Protein AF-A0A7C8YKS6-F1 (afdb_monomer)

Foldseek 3Di:
DVVVVVVVVVVVLLVLLVLVVVLCCCPVPVVVVCVVVVHDDDPVVVVVSVVSVVVNVVCVVVVPDRDPVSNVVVVVVVVVVVVVVVVVCVVDVDDDPDPCQDCVDPPHPD

Solvent-accessible surface area (backbone atoms only — not comparable to full-atom values): 6577 Å² total; per-residue (Å²): 116,73,67,58,55,53,53,51,52,52,50,52,50,51,52,51,43,49,52,54,52,54,38,50,46,39,64,70,44,49,47,58,64,35,54,76,66,74,47,85,74,58,67,66,60,53,51,51,46,50,52,50,50,54,53,49,52,51,40,56,75,69,64,61,84,76,67,65,75,63,40,51,58,54,51,53,50,52,50,51,51,53,51,53,52,50,53,49,46,73,77,41,94,62,85,69,96,48,88,86,73,40,77,88,41,96,83,43,96,123

Sequence (110 aa):
MRSRALAQLQSLEVTAGAVVLTDVVWWVIIYPFLTAKDYKLSFFDTCMHSVNALVLVDALLNGMRYPMFRIAYFLLWTTLFVICQWIIHACVSIPWPYPFMELSSSFAPL

Organism: Opuntia streptacantha (NCBI:txid393608)

Radius of gyration: 17.38 Å; Cα contacts (8 Å, |Δi|>4): 44; chains: 1; bounding box: 32×32×51 Å

Structure (mmCIF, N/CA/C/O backbone):
data_AF-A0A7C8YKS6-F1
#
_entry.id   AF-A0A7C8YKS6-F1
#
loop_
_atom_site.group_PDB
_atom_site.id
_atom_site.type_symbol
_atom_site.label_atom_id
_atom_site.label_alt_id
_atom_site.label_comp_id
_atom_site.label_asym_id
_atom_site.label_entity_id
_atom_site.label_seq_id
_atom_site.pdbx_PDB_ins_code
_atom_site.Cartn_x
_atom_site.Cartn_y
_atom_site.Cartn_z
_atom_site.occupancy
_atom_site.B_iso_or_equiv
_atom_site.auth_seq_id
_atom_site.auth_comp_id
_atom_site.auth_asym_id
_atom_site.auth_atom_id
_atom_site.pdbx_PDB_model_num
ATOM 1 N N . MET A 1 1 ? -9.810 16.807 27.590 1.00 61.81 1 MET A N 1
ATOM 2 C CA . MET A 1 1 ? -9.621 15.339 27.471 1.00 61.81 1 MET A CA 1
ATOM 3 C C . MET A 1 1 ? -10.384 14.722 26.294 1.00 61.81 1 MET A C 1
ATOM 5 O O . MET A 1 1 ? -9.775 13.972 25.546 1.00 61.81 1 MET A O 1
ATOM 9 N N . ARG A 1 2 ? -11.654 15.083 26.049 1.00 66.25 2 ARG A N 1
ATOM 10 C CA . ARG A 1 2 ? -12.486 14.532 24.954 1.00 66.25 2 ARG A CA 1
ATOM 11 C C . ARG A 1 2 ? -11.949 14.770 23.524 1.00 66.25 2 ARG A C 1
ATOM 13 O O . ARG A 1 2 ? -12.094 13.902 22.677 1.00 66.25 2 ARG A O 1
ATOM 20 N N . SER A 1 3 ? -11.265 15.889 23.264 1.00 73.56 3 SER A N 1
ATOM 21 C CA . SER A 1 3 ? -10.678 16.202 21.946 1.00 73.56 3 SER A CA 1
ATOM 22 C C . SER A 1 3 ? -9.481 15.321 21.566 1.00 73.56 3 SER A C 1
ATOM 24 O O . SER A 1 3 ? -9.313 14.985 20.399 1.00 73.56 3 SER A O 1
ATOM 26 N N . ARG A 1 4 ? -8.669 14.900 22.545 1.00 74.69 4 ARG A N 1
ATOM 27 C CA . ARG A 1 4 ? -7.523 14.008 22.305 1.00 74.69 4 ARG A CA 1
ATOM 28 C C . ARG A 1 4 ? -7.977 12.587 21.971 1.00 74.69 4 ARG A C 1
ATOM 30 O O . ARG A 1 4 ? -7.412 11.979 21.075 1.00 74.69 4 ARG A O 1
ATOM 37 N N . ALA A 1 5 ? -9.027 12.097 22.631 1.00 72.81 5 ALA A N 1
ATOM 38 C CA . ALA A 1 5 ? -9.608 10.786 22.339 1.00 72.81 5 ALA A CA 1
ATOM 39 C C . ALA A 1 5 ? -10.177 10.712 20.910 1.00 72.81 5 ALA A C 1
ATOM 41 O O . ALA A 1 5 ? -9.939 9.739 20.205 1.00 72.81 5 ALA A O 1
ATOM 42 N N . LEU A 1 6 ? -10.853 11.770 20.448 1.00 72.94 6 LEU A N 1
ATOM 43 C CA . LEU A 1 6 ? -11.365 11.844 19.074 1.00 72.94 6 LEU A CA 1
ATOM 44 C C . LEU A 1 6 ? -10.238 11.870 18.030 1.00 72.94 6 LEU A C 1
ATOM 46 O O . LEU A 1 6 ? -10.335 11.188 17.016 1.00 72.94 6 LEU A O 1
ATOM 50 N N . ALA A 1 7 ? -9.148 12.596 18.296 1.00 71.69 7 ALA A N 1
ATOM 51 C CA . ALA A 1 7 ? -7.982 12.606 17.412 1.00 71.69 7 ALA A CA 1
ATOM 52 C C . ALA A 1 7 ? -7.295 11.229 17.328 1.00 71.69 7 ALA A C 1
ATOM 54 O O . ALA A 1 7 ? -6.875 10.821 16.250 1.00 71.69 7 ALA A O 1
ATOM 55 N N . GLN A 1 8 ? -7.222 10.497 18.445 1.00 71.94 8 GLN A N 1
ATOM 56 C CA . GLN A 1 8 ? -6.656 9.144 18.488 1.00 71.94 8 GLN A CA 1
ATOM 57 C C . GLN A 1 8 ? -7.513 8.132 17.717 1.00 71.94 8 GLN A C 1
ATOM 59 O O . GLN A 1 8 ? -6.987 7.348 16.928 1.00 71.94 8 GLN A O 1
ATOM 64 N N . LEU A 1 9 ? -8.837 8.189 17.872 1.00 70.19 9 LEU A N 1
ATOM 65 C CA . LEU A 1 9 ? -9.756 7.358 17.089 1.00 70.19 9 LEU A CA 1
ATOM 66 C C . LEU A 1 9 ? -9.630 7.654 15.592 1.00 70.19 9 LEU A C 1
ATOM 68 O O . LEU A 1 9 ? -9.539 6.741 14.779 1.00 70.19 9 LEU A O 1
ATOM 72 N N . GLN A 1 10 ? -9.509 8.930 15.235 1.00 70.62 10 GLN A N 1
ATOM 73 C CA . GLN A 1 10 ? -9.319 9.351 13.855 1.00 70.62 10 GLN A CA 1
ATOM 74 C C . GLN A 1 10 ? -7.990 8.863 13.253 1.00 70.62 10 GLN A C 1
ATOM 76 O O . GLN A 1 10 ? -7.960 8.489 12.081 1.00 70.62 10 GLN A O 1
ATOM 81 N N . SER A 1 11 ? -6.900 8.827 14.025 1.00 69.44 11 SER A N 1
ATOM 82 C CA . SER A 1 11 ? -5.646 8.225 13.553 1.00 69.44 11 SER A CA 1
ATOM 83 C C . SER A 1 11 ? -5.764 6.715 13.351 1.00 69.44 11 SER A C 1
ATOM 85 O O . SER A 1 11 ? -5.271 6.208 12.349 1.00 69.44 11 SER A O 1
ATOM 87 N N . LEU A 1 12 ? -6.461 6.006 14.245 1.00 72.56 12 LEU A N 1
ATOM 88 C CA . LEU A 1 12 ? -6.666 4.560 14.122 1.00 72.56 12 LEU A CA 1
ATOM 89 C C . LEU A 1 12 ? -7.493 4.218 12.879 1.00 72.56 12 LEU A C 1
ATOM 91 O O . LEU A 1 12 ? -7.138 3.307 12.141 1.00 72.56 12 LEU A O 1
ATOM 95 N N . GLU A 1 13 ? -8.535 4.999 12.598 1.00 71.56 13 GLU A N 1
ATOM 96 C CA . GLU A 1 13 ? -9.358 4.864 11.393 1.00 71.56 13 GLU A CA 1
ATOM 97 C C . GLU A 1 13 ? -8.555 5.027 10.092 1.00 71.56 13 GLU A C 1
ATOM 99 O O . GLU A 1 13 ? -8.733 4.257 9.147 1.00 71.56 13 GLU A O 1
ATOM 104 N N . VAL A 1 14 ? -7.675 6.033 10.031 1.00 73.62 14 VAL A N 1
ATOM 105 C CA . VAL A 1 14 ? -6.841 6.293 8.845 1.00 73.62 14 VAL A CA 1
ATOM 106 C C . VAL A 1 14 ? -5.799 5.193 8.663 1.00 73.62 14 VAL A C 1
ATOM 108 O O . VAL A 1 14 ? -5.645 4.688 7.551 1.00 73.62 14 VAL A O 1
ATOM 111 N N . THR A 1 15 ? -5.124 4.783 9.739 1.00 79.25 15 THR A N 1
ATOM 112 C CA . THR A 1 15 ? -4.139 3.694 9.692 1.00 79.25 15 THR A CA 1
ATOM 113 C C . THR A 1 15 ? -4.794 2.387 9.266 1.00 79.25 15 THR A C 1
ATOM 115 O O . THR A 1 15 ? -4.268 1.693 8.402 1.00 79.25 15 THR A O 1
ATOM 118 N N . ALA A 1 16 ? -5.972 2.074 9.805 1.00 79.44 16 ALA A N 1
ATOM 119 C CA . ALA A 1 16 ? -6.688 0.861 9.451 1.00 79.44 16 ALA A CA 1
ATOM 120 C C . ALA A 1 16 ? -7.082 0.861 7.959 1.00 79.44 16 ALA A C 1
ATOM 122 O O . ALA A 1 16 ? -6.885 -0.142 7.275 1.00 79.44 16 ALA A O 1
ATOM 123 N N . GLY A 1 17 ? -7.584 1.983 7.428 1.00 78.81 17 GLY A N 1
ATOM 124 C CA . GLY A 1 17 ? -7.885 2.113 5.997 1.00 78.81 17 GLY A CA 1
ATOM 125 C C . GLY A 1 17 ? -6.649 1.987 5.097 1.00 78.81 17 GLY A C 1
ATOM 126 O O . GLY A 1 17 ? -6.728 1.376 4.032 1.00 78.81 17 GLY A O 1
ATOM 127 N N . ALA A 1 18 ? -5.503 2.517 5.534 1.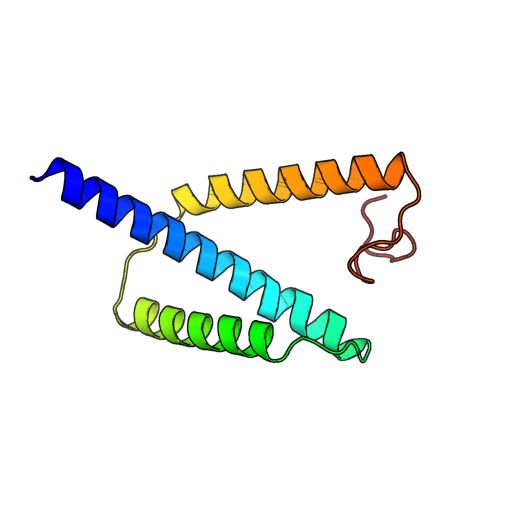00 81.88 18 ALA A N 1
ATOM 128 C CA . ALA A 1 18 ? -4.239 2.382 4.814 1.00 81.88 18 ALA A CA 1
ATOM 129 C C . ALA A 1 18 ? -3.774 0.918 4.754 1.00 81.88 18 ALA A C 1
ATOM 131 O O . ALA A 1 18 ? -3.437 0.444 3.673 1.00 81.88 18 ALA A O 1
ATOM 132 N N . VAL A 1 19 ? -3.835 0.195 5.881 1.00 85.25 19 VAL A N 1
ATOM 133 C CA . VAL A 1 19 ? -3.452 -1.225 5.973 1.00 85.25 19 VAL A CA 1
ATOM 134 C C . VAL A 1 19 ? -4.284 -2.092 5.028 1.00 85.25 19 VAL A C 1
ATOM 136 O O . VAL A 1 19 ? -3.720 -2.884 4.276 1.00 85.25 19 VAL A O 1
ATOM 139 N N . VAL A 1 20 ? -5.608 -1.888 4.998 1.00 84.38 20 VAL A N 1
ATOM 140 C CA . VAL A 1 20 ? -6.506 -2.593 4.065 1.00 84.38 20 VAL A CA 1
ATOM 141 C C . VAL A 1 20 ? -6.052 -2.397 2.625 1.00 84.38 20 VAL A C 1
ATOM 143 O O . VAL A 1 20 ? -5.936 -3.365 1.878 1.00 84.38 20 VAL A O 1
ATOM 146 N N . LEU A 1 21 ? -5.783 -1.154 2.219 1.00 82.62 21 LEU A N 1
ATOM 147 C CA . LEU A 1 21 ? -5.417 -0.884 0.836 1.00 82.62 21 LEU A CA 1
ATOM 148 C C . LEU A 1 21 ? -4.057 -1.490 0.479 1.00 82.62 21 LEU A C 1
ATOM 150 O O . LEU A 1 21 ? -3.929 -2.108 -0.578 1.00 82.62 21 LEU A O 1
ATOM 154 N N . THR A 1 22 ? -3.052 -1.324 1.341 1.00 86.75 22 THR A N 1
ATOM 155 C CA . THR A 1 22 ? -1.711 -1.862 1.083 1.00 86.75 22 THR A CA 1
ATOM 156 C C . THR A 1 22 ? -1.712 -3.382 1.026 1.00 86.75 22 THR A C 1
ATOM 158 O O . THR A 1 22 ? -1.050 -3.943 0.158 1.00 86.75 22 THR A O 1
ATOM 161 N N . ASP A 1 23 ? -2.487 -4.050 1.882 1.00 87.38 23 ASP A N 1
ATOM 162 C CA . ASP A 1 23 ? -2.590 -5.510 1.870 1.00 87.38 23 ASP A CA 1
ATOM 163 C C . ASP A 1 23 ? -3.358 -6.018 0.654 1.00 87.38 23 ASP A C 1
ATOM 165 O O . ASP A 1 23 ? -2.943 -6.999 0.044 1.00 87.38 23 ASP A O 1
ATOM 169 N N . VAL A 1 24 ? -4.440 -5.344 0.248 1.00 85.62 24 VAL A N 1
ATOM 170 C CA . VAL A 1 24 ? -5.160 -5.701 -0.985 1.00 85.62 24 VAL A CA 1
ATOM 171 C C . VAL A 1 24 ? -4.225 -5.602 -2.188 1.00 85.62 24 VAL A C 1
ATOM 173 O O . VAL A 1 24 ? -4.150 -6.537 -2.980 1.00 85.62 24 VAL A O 1
ATOM 176 N N . VAL A 1 25 ? -3.468 -4.509 -2.314 1.00 85.25 25 VAL A N 1
ATOM 177 C CA . VAL A 1 25 ? -2.488 -4.353 -3.401 1.00 85.25 25 VAL A CA 1
ATOM 178 C C . VAL A 1 25 ? -1.398 -5.421 -3.312 1.00 85.25 25 VAL A C 1
ATOM 180 O O . VAL A 1 25 ? -1.045 -6.020 -4.330 1.00 85.25 25 VAL A O 1
ATOM 183 N N . TRP A 1 26 ? -0.888 -5.702 -2.113 1.00 86.88 26 TRP A N 1
ATOM 184 C CA . TRP A 1 26 ? 0.147 -6.712 -1.928 1.00 86.88 26 TRP A CA 1
ATOM 185 C C . TRP A 1 26 ? -0.330 -8.107 -2.341 1.00 86.88 26 TRP A C 1
ATOM 187 O O . TRP A 1 26 ? 0.314 -8.758 -3.159 1.00 86.88 26 TRP A O 1
ATOM 197 N N . TRP A 1 27 ? -1.477 -8.555 -1.833 1.00 87.00 27 TRP A N 1
ATOM 198 C CA . TRP A 1 27 ? -1.980 -9.910 -2.061 1.00 87.00 27 TRP A CA 1
ATOM 199 C C . TRP A 1 27 ? -2.600 -10.116 -3.446 1.00 87.00 27 TRP A C 1
ATOM 201 O O . TRP A 1 27 ? -2.479 -11.206 -4.000 1.00 87.00 27 TRP A O 1
ATOM 211 N N . VAL A 1 28 ? -3.256 -9.099 -4.015 1.00 84.56 28 VAL A N 1
ATOM 212 C CA . VAL A 1 28 ? -3.979 -9.225 -5.297 1.00 84.56 28 VAL A CA 1
ATOM 213 C C . VAL A 1 28 ? -3.107 -8.852 -6.494 1.00 84.56 28 VAL A C 1
ATOM 215 O O . VAL A 1 28 ? -3.313 -9.383 -7.583 1.00 84.56 28 VAL A O 1
ATOM 218 N N . ILE A 1 29 ? -2.136 -7.953 -6.316 1.00 82.38 29 ILE A N 1
ATOM 219 C CA . ILE A 1 29 ? -1.289 -7.469 -7.411 1.00 82.38 29 ILE A CA 1
ATOM 220 C C . ILE A 1 29 ? 0.143 -7.975 -7.217 1.00 82.38 29 ILE A C 1
ATOM 222 O O . ILE A 1 29 ? 0.631 -8.796 -7.989 1.00 82.38 29 ILE A O 1
ATOM 226 N N . ILE A 1 30 ? 0.834 -7.529 -6.172 1.00 83.56 30 ILE A N 1
ATOM 227 C CA . ILE A 1 30 ? 2.284 -7.742 -6.051 1.00 83.56 30 ILE A CA 1
ATOM 228 C C . ILE A 1 30 ? 2.620 -9.236 -5.950 1.00 83.56 30 ILE A C 1
ATOM 230 O O . ILE A 1 30 ? 3.410 -9.733 -6.749 1.00 83.56 30 ILE A O 1
ATOM 234 N N . TYR A 1 31 ? 1.987 -9.965 -5.034 1.00 84.06 31 TYR A N 1
ATOM 235 C CA . TYR A 1 31 ? 2.239 -11.384 -4.793 1.00 84.06 31 TYR A CA 1
ATOM 236 C C . TYR A 1 31 ? 2.056 -12.251 -6.057 1.00 84.06 31 TYR A C 1
ATOM 238 O O . TYR A 1 31 ? 3.034 -12.860 -6.490 1.00 84.06 31 TYR A O 1
ATOM 246 N N . PRO A 1 32 ? 0.890 -12.280 -6.736 1.00 82.75 32 PRO A N 1
ATOM 247 C CA . PRO A 1 32 ? 0.709 -13.139 -7.906 1.00 82.75 32 PRO A CA 1
ATOM 248 C C . PRO A 1 32 ? 1.577 -12.722 -9.100 1.00 82.75 32 PRO A C 1
ATOM 250 O O . PRO A 1 32 ? 2.142 -13.592 -9.762 1.00 82.75 32 PRO A O 1
ATOM 253 N N . PHE A 1 33 ? 1.728 -11.421 -9.382 1.00 77.81 33 PHE A N 1
ATOM 254 C CA . PHE A 1 33 ? 2.458 -10.972 -10.575 1.00 77.81 33 PHE A CA 1
ATOM 255 C C . PHE A 1 33 ? 3.984 -11.063 -10.431 1.00 77.81 33 PHE A C 1
ATOM 257 O O . PHE A 1 33 ? 4.667 -11.281 -11.434 1.00 77.81 33 PHE A O 1
ATOM 264 N N . LEU A 1 34 ? 4.537 -10.906 -9.223 1.00 78.50 34 LEU A N 1
ATOM 265 C CA . LEU A 1 34 ? 5.984 -11.009 -8.992 1.00 78.50 34 LEU A CA 1
ATOM 266 C C . LEU A 1 34 ? 6.425 -12.444 -8.700 1.00 78.50 34 LEU A C 1
ATOM 268 O O . LEU A 1 34 ? 7.465 -12.859 -9.214 1.00 78.50 34 LEU A O 1
ATOM 272 N N . THR A 1 35 ? 5.630 -13.235 -7.97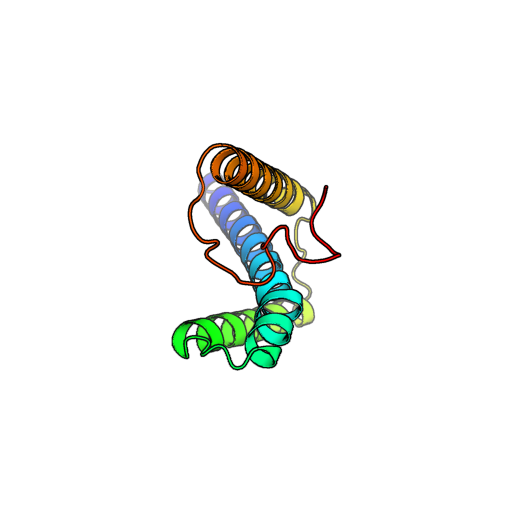1 1.00 74.25 35 THR A N 1
ATOM 273 C CA . THR A 1 35 ? 5.922 -14.665 -7.783 1.00 74.25 35 THR A CA 1
ATOM 274 C C . THR A 1 35 ? 5.840 -15.434 -9.104 1.00 74.25 35 THR A C 1
ATOM 276 O O . THR A 1 35 ? 6.670 -16.306 -9.336 1.00 74.25 35 THR A O 1
ATOM 279 N N . ALA A 1 36 ? 4.936 -15.066 -10.022 1.00 68.88 36 ALA A N 1
ATOM 280 C CA . ALA A 1 36 ? 4.877 -15.668 -11.360 1.00 68.88 36 ALA A CA 1
ATOM 281 C C . ALA A 1 36 ? 6.110 -15.380 -12.243 1.00 68.88 36 ALA A C 1
ATOM 283 O O . ALA A 1 36 ? 6.301 -16.052 -13.254 1.00 68.88 36 ALA A O 1
ATOM 284 N N . LYS A 1 37 ? 6.937 -14.387 -11.888 1.00 68.75 37 LYS A N 1
ATOM 285 C CA . LYS A 1 37 ? 8.172 -14.017 -12.604 1.00 68.75 37 LYS A CA 1
ATOM 286 C C . LYS A 1 37 ? 9.446 -14.453 -11.856 1.00 68.75 37 LYS A C 1
ATOM 288 O O . LYS A 1 37 ? 10.500 -13.864 -12.084 1.00 68.75 37 LYS A O 1
ATOM 293 N N . ASP A 1 38 ? 9.346 -15.418 -10.933 1.00 69.38 38 ASP A N 1
ATOM 294 C CA . ASP A 1 38 ? 10.436 -15.891 -10.056 1.00 69.38 38 ASP A CA 1
ATOM 295 C C . ASP A 1 38 ? 11.135 -14.771 -9.258 1.00 69.38 38 ASP A C 1
ATOM 297 O O . ASP A 1 38 ? 12.289 -14.890 -8.828 1.00 69.38 38 ASP A O 1
ATOM 301 N N . TYR A 1 39 ? 10.439 -13.652 -9.035 1.00 73.62 39 TYR A N 1
ATOM 302 C CA . TYR A 1 39 ? 11.000 -12.532 -8.301 1.00 73.62 39 TYR A CA 1
ATOM 303 C C . TYR A 1 39 ? 11.056 -12.865 -6.809 1.00 73.62 39 TYR A C 1
ATOM 305 O O . TYR A 1 39 ? 10.065 -13.278 -6.200 1.00 73.62 39 TYR A O 1
ATOM 313 N N . LYS A 1 40 ? 12.223 -12.657 -6.192 1.00 74.62 40 LYS A N 1
ATOM 314 C CA . LYS A 1 40 ? 12.408 -12.884 -4.756 1.00 74.62 40 LYS A CA 1
ATOM 315 C C . LYS A 1 40 ? 11.743 -11.761 -3.966 1.00 74.62 40 LYS A C 1
ATOM 317 O O . LYS A 1 40 ? 12.339 -10.708 -3.755 1.00 74.62 40 LYS A O 1
ATOM 322 N N . LEU A 1 41 ? 10.512 -11.998 -3.522 1.00 80.25 41 LEU A N 1
ATOM 323 C CA . LEU A 1 41 ? 9.856 -11.147 -2.532 1.00 80.25 41 LEU A CA 1
ATOM 324 C C . LEU A 1 41 ? 10.630 -11.208 -1.208 1.00 80.25 41 LEU A C 1
ATOM 326 O O . LEU A 1 41 ? 11.081 -12.276 -0.785 1.00 80.25 41 LEU A O 1
ATOM 330 N N . SER A 1 42 ? 10.797 -10.057 -0.555 1.00 84.94 42 SER A N 1
ATOM 331 C CA . 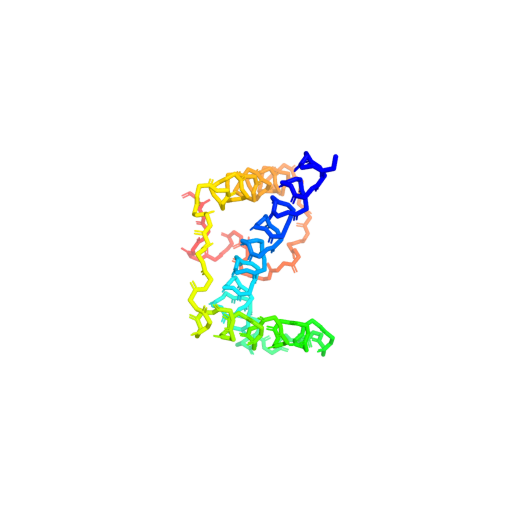SER A 1 42 ? 11.450 -9.990 0.752 1.00 84.94 42 SER A CA 1
ATOM 332 C C . SER A 1 42 ? 10.629 -10.756 1.791 1.00 84.94 42 SER A C 1
ATOM 334 O O . SER A 1 42 ? 9.403 -10.624 1.871 1.00 84.94 42 SER A O 1
ATOM 336 N N . PHE A 1 43 ? 11.315 -11.546 2.620 1.00 81.88 43 PHE A N 1
ATOM 337 C CA . PHE A 1 43 ? 10.685 -12.284 3.714 1.00 81.88 43 PHE A CA 1
ATOM 338 C C . PHE A 1 43 ? 9.987 -11.337 4.699 1.00 81.88 43 PHE A C 1
ATOM 340 O O . PHE A 1 43 ? 8.850 -11.585 5.090 1.00 81.88 43 PHE A O 1
ATOM 347 N N . PHE A 1 44 ? 10.634 -10.218 5.043 1.00 85.50 44 PHE A N 1
ATOM 348 C CA . PHE A 1 44 ? 10.092 -9.247 5.995 1.00 85.50 44 PHE A CA 1
ATOM 349 C C . PHE A 1 44 ? 8.804 -8.585 5.501 1.00 85.50 44 PHE A C 1
ATOM 351 O O . PHE A 1 44 ? 7.858 -8.466 6.278 1.00 85.50 44 PHE A O 1
ATOM 358 N N . ASP A 1 45 ? 8.737 -8.228 4.218 1.00 83.88 45 ASP A N 1
ATOM 359 C CA . ASP A 1 45 ? 7.539 -7.619 3.630 1.00 83.88 45 ASP A CA 1
ATOM 360 C C . ASP A 1 45 ? 6.381 -8.623 3.638 1.00 83.88 45 ASP A C 1
ATOM 362 O O . ASP A 1 45 ? 5.273 -8.319 4.078 1.00 83.88 45 ASP A O 1
ATOM 366 N N . THR A 1 46 ? 6.670 -9.873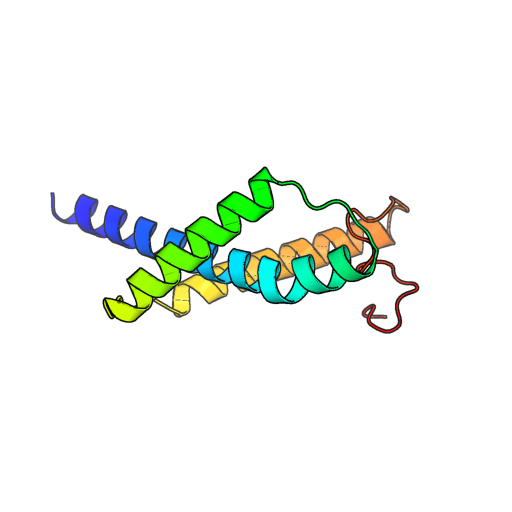 3.266 1.00 85.88 46 THR A N 1
ATOM 367 C CA . THR A 1 46 ? 5.683 -10.961 3.286 1.00 85.88 46 THR A CA 1
ATOM 368 C C . THR A 1 46 ? 5.151 -11.213 4.701 1.00 85.88 46 THR A C 1
ATOM 370 O O . THR A 1 46 ? 3.941 -11.365 4.892 1.00 85.88 46 THR A O 1
ATOM 373 N N . CYS A 1 47 ? 6.023 -11.219 5.713 1.00 88.75 47 CYS A N 1
ATOM 374 C CA . CYS A 1 47 ? 5.617 -11.356 7.111 1.00 88.75 47 CYS A CA 1
ATOM 375 C C . CYS A 1 47 ? 4.743 -10.186 7.580 1.00 88.75 47 CYS A C 1
ATOM 377 O O . CYS A 1 47 ? 3.713 -10.424 8.208 1.00 88.75 47 CYS A O 1
ATOM 379 N N . MET A 1 48 ? 5.113 -8.944 7.256 1.00 89.81 48 MET A N 1
ATOM 380 C CA . MET A 1 48 ? 4.349 -7.755 7.643 1.00 89.81 48 MET A CA 1
ATOM 381 C C . MET A 1 48 ? 2.927 -7.784 7.066 1.00 89.81 48 MET A C 1
ATOM 383 O O . MET A 1 48 ? 1.961 -7.640 7.815 1.00 89.81 48 MET A O 1
ATOM 387 N N . HIS A 1 49 ? 2.787 -8.060 5.767 1.00 89.81 49 HIS A N 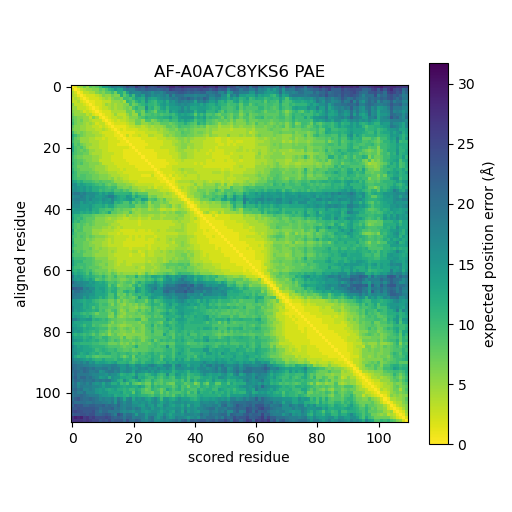1
ATOM 388 C CA . HIS A 1 49 ? 1.483 -8.160 5.100 1.00 89.81 49 HIS A CA 1
ATOM 389 C C . HIS A 1 49 ? 0.644 -9.354 5.574 1.00 89.81 49 HIS A C 1
ATOM 391 O O . HIS A 1 49 ? -0.585 -9.300 5.566 1.00 89.81 49 HIS A O 1
ATOM 397 N N . SER A 1 50 ? 1.288 -10.432 6.027 1.00 88.06 50 SER A N 1
ATOM 398 C CA . SER A 1 50 ? 0.585 -11.572 6.632 1.00 88.06 50 SER A CA 1
ATOM 399 C C . SER A 1 50 ? 0.024 -11.224 8.012 1.00 88.06 50 SER A C 1
ATOM 401 O O . SER A 1 50 ? -1.123 -11.547 8.314 1.00 88.06 50 SER A O 1
ATOM 403 N N . VAL A 1 51 ? 0.809 -10.535 8.848 1.00 90.81 51 VAL A N 1
ATOM 404 C CA . VAL A 1 51 ? 0.352 -10.067 10.168 1.00 90.81 51 VAL A CA 1
ATOM 405 C C . VAL A 1 51 ? -0.785 -9.058 10.018 1.00 90.81 51 VAL A C 1
ATOM 407 O O . VAL A 1 51 ? -1.798 -9.180 10.705 1.00 90.81 51 VAL A O 1
ATOM 410 N N . ASN A 1 52 ? -0.660 -8.108 9.091 1.00 89.88 52 ASN A N 1
ATOM 411 C CA . ASN A 1 52 ? -1.716 -7.141 8.813 1.00 89.88 52 ASN A CA 1
ATOM 412 C C . ASN A 1 52 ? -3.018 -7.818 8.344 1.00 89.88 52 ASN A C 1
ATOM 414 O O . ASN A 1 52 ? -4.088 -7.471 8.845 1.00 89.88 52 ASN A O 1
ATOM 418 N N . ALA A 1 53 ? -2.933 -8.841 7.485 1.00 86.62 53 ALA A N 1
ATOM 419 C CA . ALA A 1 53 ? -4.098 -9.607 7.048 1.00 86.62 53 ALA A CA 1
ATOM 420 C C . ALA A 1 53 ? -4.804 -10.317 8.218 1.00 86.62 53 ALA A C 1
ATOM 422 O O . ALA A 1 53 ? -6.032 -10.293 8.300 1.00 86.62 53 ALA A O 1
ATOM 423 N N . LEU A 1 54 ? -4.049 -10.900 9.158 1.00 87.62 54 LEU A N 1
ATOM 424 C CA . LEU A 1 54 ? -4.617 -11.516 10.364 1.00 87.62 54 LEU A CA 1
ATOM 425 C C . LEU A 1 54 ? -5.332 -10.487 11.249 1.00 87.62 54 LEU A C 1
ATOM 427 O O . LEU A 1 54 ? -6.455 -10.732 11.690 1.00 87.62 54 LEU A O 1
ATOM 431 N N . VAL A 1 55 ? -4.711 -9.326 11.471 1.00 85.81 55 VAL A N 1
ATOM 432 C CA . VAL A 1 55 ? -5.307 -8.224 12.244 1.00 85.81 55 VAL A CA 1
ATOM 433 C C . VAL A 1 55 ? -6.562 -7.687 11.556 1.00 85.81 55 VAL A C 1
ATOM 435 O O . VAL A 1 55 ? -7.537 -7.356 12.226 1.00 85.81 55 VAL A O 1
ATOM 438 N N . LEU A 1 56 ? -6.575 -7.633 10.224 1.00 84.00 56 LEU A N 1
ATOM 439 C CA . LEU A 1 56 ? -7.740 -7.204 9.462 1.00 84.00 56 LEU A CA 1
ATOM 440 C C . LEU A 1 56 ? -8.899 -8.201 9.578 1.00 84.00 56 LEU A C 1
ATOM 442 O O . LEU A 1 56 ? -10.043 -7.786 9.752 1.00 84.00 56 LEU A O 1
ATOM 446 N N . VAL A 1 57 ? -8.624 -9.506 9.517 1.00 85.06 57 VAL A N 1
ATOM 447 C CA . VAL A 1 57 ? -9.649 -10.541 9.724 1.00 85.06 57 VAL A CA 1
ATOM 448 C C . VAL A 1 57 ? -10.226 -10.450 11.134 1.00 85.06 57 VAL A C 1
ATOM 450 O O . VAL A 1 57 ? -11.446 -10.448 11.286 1.00 85.06 57 VAL A O 1
ATOM 453 N N . ASP A 1 58 ? -9.380 -10.302 12.153 1.00 84.44 58 ASP A N 1
ATOM 454 C CA . ASP A 1 58 ? -9.831 -10.101 13.533 1.00 84.44 58 ASP A CA 1
ATOM 455 C C . ASP A 1 58 ? -10.680 -8.822 13.674 1.00 84.44 58 ASP A C 1
ATOM 457 O O . ASP A 1 58 ? -11.768 -8.847 14.249 1.00 84.44 58 ASP A O 1
ATOM 461 N N . ALA A 1 59 ? -10.263 -7.715 13.054 1.00 81.44 59 ALA A N 1
ATOM 462 C CA . ALA A 1 59 ? -11.021 -6.465 13.024 1.00 81.44 59 ALA A CA 1
ATOM 463 C C . ALA A 1 59 ? -12.402 -6.604 12.358 1.00 81.44 59 ALA A C 1
ATOM 465 O O . ALA A 1 59 ? -13.385 -6.030 12.843 1.00 81.44 59 ALA A O 1
ATOM 466 N N . LEU A 1 60 ? -12.483 -7.366 11.262 1.00 81.06 60 LEU A N 1
ATOM 467 C CA . LEU A 1 60 ? -13.732 -7.665 10.559 1.00 81.06 60 LEU A CA 1
ATOM 468 C C . LEU A 1 60 ? -14.659 -8.539 11.412 1.00 81.06 60 LEU A C 1
ATOM 470 O O . LEU A 1 60 ? -15.849 -8.237 11.516 1.00 81.06 60 LEU A O 1
ATOM 474 N N . LEU A 1 61 ? -14.122 -9.582 12.052 1.00 85.38 61 LEU A N 1
ATOM 475 C CA . LEU A 1 61 ? -14.876 -10.472 12.944 1.00 85.38 61 LEU A CA 1
ATOM 476 C C . LEU A 1 61 ? -15.392 -9.738 14.189 1.00 85.38 61 LEU A C 1
ATOM 478 O O . LEU A 1 61 ? -16.506 -9.999 14.639 1.00 85.38 61 LEU A O 1
ATOM 482 N N . ASN A 1 62 ? -14.629 -8.766 14.690 1.00 85.06 62 ASN A N 1
ATOM 483 C CA . ASN A 1 62 ? -15.031 -7.889 15.789 1.00 85.06 62 ASN A CA 1
ATOM 484 C C . ASN A 1 62 ? -16.005 -6.770 15.359 1.00 85.06 62 ASN A C 1
ATOM 486 O O . ASN A 1 62 ? -16.390 -5.934 16.180 1.00 85.06 62 ASN A O 1
ATOM 490 N N . GLY A 1 63 ? -16.428 -6.734 14.088 1.00 72.12 63 GLY A N 1
ATOM 491 C CA . GLY A 1 63 ? -17.439 -5.799 13.590 1.00 72.12 63 GLY A CA 1
ATOM 492 C C . GLY A 1 63 ? -16.996 -4.335 13.611 1.00 72.12 63 GLY A C 1
ATOM 493 O O . GLY A 1 63 ? -17.843 -3.435 13.672 1.00 72.12 63 GLY A O 1
ATOM 494 N N . MET A 1 64 ? -15.684 -4.072 13.578 1.00 72.31 64 MET A N 1
ATOM 495 C CA . MET A 1 64 ? -15.174 -2.705 13.574 1.00 72.31 64 MET A CA 1
ATOM 496 C C . MET A 1 64 ? -15.632 -1.980 12.305 1.00 72.31 64 MET A C 1
ATOM 498 O O . MET A 1 64 ? -15.383 -2.410 11.179 1.00 72.31 64 MET A O 1
ATOM 502 N N . ARG A 1 65 ? -16.332 -0.854 12.480 1.00 66.06 65 ARG A N 1
ATOM 503 C CA . ARG A 1 65 ? -16.802 -0.027 11.364 1.00 66.06 65 ARG A CA 1
ATOM 504 C C . ARG A 1 65 ? -15.634 0.759 10.778 1.00 66.06 65 ARG A C 1
ATOM 506 O O . ARG A 1 65 ? -15.116 1.668 11.418 1.00 66.06 65 ARG A O 1
ATOM 513 N N . TYR A 1 66 ? -15.276 0.446 9.538 1.00 62.84 66 TYR A N 1
ATOM 514 C CA . TYR A 1 66 ? -14.285 1.198 8.776 1.00 62.84 66 TYR A CA 1
ATOM 515 C C . TYR A 1 66 ? -14.923 2.422 8.099 1.00 62.84 66 TYR A C 1
ATOM 517 O O . TYR A 1 66 ? -15.901 2.278 7.356 1.00 62.84 66 TYR A O 1
ATOM 525 N N . PRO A 1 67 ? -14.389 3.639 8.293 1.00 60.50 67 PRO A N 1
ATOM 526 C CA . PRO A 1 67 ? -14.863 4.815 7.575 1.00 60.50 67 PRO A CA 1
ATOM 527 C C . PRO A 1 67 ? -14.327 4.821 6.136 1.00 60.50 67 PRO A C 1
ATOM 529 O O . PRO A 1 67 ? -13.235 5.310 5.847 1.00 60.50 67 PRO A O 1
ATOM 532 N N . MET A 1 68 ? -15.150 4.331 5.209 1.00 62.31 68 MET A N 1
ATOM 533 C CA . MET A 1 68 ? -14.845 4.252 3.771 1.00 62.31 68 MET A CA 1
ATOM 534 C C . MET A 1 68 ? -14.487 5.609 3.137 1.00 62.31 68 MET A C 1
ATOM 536 O O . MET A 1 68 ? -13.682 5.669 2.213 1.00 62.31 68 MET A O 1
ATOM 540 N N . PHE A 1 69 ? -15.028 6.718 3.655 1.00 65.44 69 PHE A N 1
ATOM 541 C CA . PHE A 1 69 ? -14.773 8.065 3.123 1.00 65.44 69 PHE A CA 1
ATOM 542 C C . PHE A 1 69 ? -13.296 8.481 3.212 1.00 65.44 69 PHE A C 1
ATOM 544 O O . PHE A 1 69 ? -12.796 9.196 2.348 1.00 65.44 69 PHE A O 1
ATOM 551 N N . ARG A 1 70 ? -12.567 8.011 4.233 1.00 68.38 70 ARG A N 1
ATOM 552 C CA . ARG A 1 70 ? -11.152 8.367 4.426 1.00 68.38 70 ARG A CA 1
ATOM 553 C C . ARG A 1 70 ? -10.226 7.612 3.465 1.00 68.38 70 ARG A C 1
ATOM 555 O O . ARG A 1 70 ? -9.189 8.144 3.080 1.00 68.38 70 ARG A O 1
ATOM 562 N N . ILE A 1 71 ? -10.638 6.421 3.028 1.00 69.19 71 ILE A N 1
ATOM 563 C CA . ILE A 1 71 ? -9.916 5.599 2.045 1.00 69.19 71 ILE A CA 1
ATOM 564 C C . ILE A 1 71 ? -9.875 6.306 0.682 1.00 69.19 71 ILE A C 1
ATOM 566 O O . ILE A 1 71 ? -8.871 6.225 -0.018 1.00 69.19 71 ILE A O 1
ATOM 570 N N . ALA A 1 72 ? -10.915 7.074 0.335 1.00 72.69 72 ALA A N 1
ATOM 571 C CA . ALA A 1 72 ? -10.966 7.820 -0.920 1.00 72.69 72 ALA A CA 1
ATOM 572 C C . ALA A 1 72 ? -9.814 8.829 -1.060 1.00 72.69 72 ALA A C 1
ATOM 574 O O . ALA A 1 72 ? -9.217 8.903 -2.127 1.00 72.69 72 ALA A O 1
ATOM 575 N N . TYR A 1 73 ? -9.441 9.552 0.004 1.00 73.50 73 TYR A N 1
ATOM 576 C CA . TYR A 1 73 ? -8.289 10.467 -0.035 1.00 73.50 73 TYR A CA 1
ATOM 577 C C . TYR A 1 73 ? -6.976 9.731 -0.274 1.00 73.50 73 TYR A C 1
ATOM 579 O O . TYR A 1 73 ? -6.124 10.212 -1.016 1.00 73.50 73 TYR A O 1
ATOM 587 N N . PHE A 1 74 ? -6.828 8.558 0.340 1.00 71.69 74 PHE A N 1
ATOM 588 C CA . PHE A 1 74 ? -5.644 7.735 0.163 1.00 71.69 74 PHE A CA 1
ATOM 589 C C . PHE A 1 74 ? -5.569 7.195 -1.270 1.00 71.69 74 PHE A C 1
ATOM 591 O O . PHE A 1 74 ? -4.520 7.301 -1.889 1.00 71.69 74 PHE A O 1
ATOM 598 N N . LEU A 1 75 ? -6.687 6.725 -1.835 1.00 78.00 75 LEU A N 1
ATOM 599 C CA . LEU A 1 75 ? -6.789 6.309 -3.239 1.00 78.00 75 LEU A CA 1
ATOM 600 C C . LEU A 1 75 ? -6.490 7.450 -4.217 1.00 78.00 75 LEU A C 1
ATOM 602 O O . LEU A 1 75 ? -5.775 7.255 -5.196 1.00 78.00 75 LEU A O 1
ATOM 606 N N . LEU A 1 76 ? -7.027 8.645 -3.966 1.00 82.88 76 LEU A N 1
ATOM 607 C CA . LEU A 1 76 ? -6.798 9.817 -4.815 1.00 82.88 76 LEU A CA 1
ATOM 608 C C . LEU A 1 76 ? -5.316 10.216 -4.784 1.00 82.88 76 LEU A C 1
ATOM 610 O O . LEU A 1 76 ? -4.726 10.481 -5.829 1.00 82.88 76 LEU A O 1
ATOM 614 N N . TRP A 1 77 ? -4.698 10.183 -3.599 1.00 76.56 77 TRP A N 1
ATOM 615 C CA . TRP A 1 77 ? -3.275 10.463 -3.419 1.00 76.56 77 TRP A CA 1
ATOM 616 C C . TRP A 1 77 ? -2.371 9.405 -4.061 1.00 76.56 7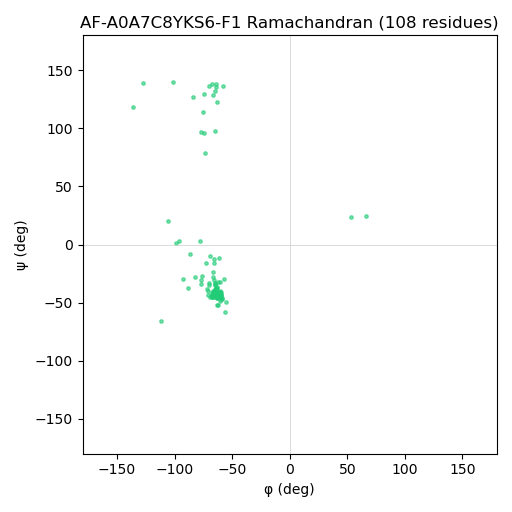7 TRP A C 1
ATOM 618 O O . TRP A 1 77 ? -1.427 9.766 -4.762 1.00 76.56 77 TRP A O 1
ATOM 628 N N . THR A 1 78 ? -2.655 8.110 -3.880 1.00 79.31 78 THR A N 1
ATOM 629 C CA . THR A 1 78 ? -1.869 7.036 -4.510 1.00 79.31 78 THR A CA 1
ATOM 630 C C . THR A 1 78 ? -2.012 7.059 -6.025 1.00 79.31 78 THR A C 1
ATOM 632 O O . THR A 1 78 ? -1.015 6.923 -6.728 1.00 79.31 78 THR A O 1
ATOM 635 N N . THR A 1 79 ? -3.216 7.311 -6.540 1.00 82.69 79 THR A N 1
ATOM 636 C CA . THR A 1 79 ? -3.457 7.448 -7.984 1.00 82.69 79 THR A CA 1
ATOM 637 C C . THR A 1 79 ? -2.697 8.645 -8.550 1.00 82.69 79 THR A C 1
ATOM 639 O O . THR A 1 79 ? -2.004 8.509 -9.556 1.00 82.69 79 THR A O 1
ATOM 642 N N . LEU A 1 80 ? -2.754 9.802 -7.880 1.00 87.31 80 LEU A N 1
ATOM 643 C CA . LEU A 1 80 ? -1.990 10.987 -8.273 1.00 87.31 80 LEU A CA 1
ATOM 644 C C . LEU A 1 80 ? -0.481 10.711 -8.272 1.00 87.31 80 LEU A C 1
ATOM 646 O O . LEU A 1 80 ? 0.215 11.086 -9.212 1.00 87.31 80 LEU A O 1
ATOM 650 N N . PHE A 1 81 ? 0.023 10.022 -7.247 1.00 82.94 81 PHE A N 1
ATOM 651 C CA . PHE A 1 81 ? 1.428 9.637 -7.153 1.00 82.94 81 PHE A CA 1
ATOM 652 C C . PHE A 1 81 ? 1.855 8.716 -8.305 1.00 82.94 81 PHE A C 1
ATOM 654 O O . PHE A 1 81 ? 2.881 8.976 -8.932 1.00 82.94 81 PHE A O 1
ATOM 661 N N . VAL A 1 82 ? 1.052 7.700 -8.636 1.00 82.31 82 VAL A N 1
ATOM 662 C CA . VAL A 1 82 ? 1.310 6.794 -9.769 1.00 82.31 82 VAL A CA 1
ATOM 663 C C . VAL A 1 82 ? 1.322 7.558 -11.096 1.00 82.31 82 VAL A C 1
ATOM 665 O O . VAL A 1 82 ? 2.230 7.353 -11.898 1.00 82.31 82 VAL A O 1
ATOM 668 N N . ILE A 1 83 ? 0.383 8.485 -11.314 1.00 84.69 83 ILE A N 1
ATOM 669 C CA . ILE A 1 83 ? 0.351 9.327 -12.523 1.00 84.69 83 ILE A CA 1
ATOM 670 C C . ILE A 1 83 ? 1.617 10.190 -12.623 1.00 84.69 83 ILE A C 1
ATOM 672 O O . ILE A 1 83 ? 2.238 10.254 -13.682 1.00 84.69 83 ILE A O 1
ATOM 676 N N . CYS A 1 84 ? 2.042 10.826 -11.528 1.00 85.44 84 CYS A N 1
ATOM 677 C CA . CYS A 1 84 ? 3.274 11.618 -11.508 1.00 85.44 84 CYS A CA 1
ATOM 678 C C . CYS A 1 84 ? 4.513 10.766 -11.821 1.00 85.44 84 CYS A C 1
ATOM 680 O O . CYS A 1 84 ? 5.365 11.195 -12.599 1.00 85.44 84 CYS A O 1
ATOM 682 N N . GLN A 1 85 ? 4.610 9.556 -11.256 1.00 82.56 85 GLN A N 1
ATOM 683 C CA . GLN A 1 85 ? 5.688 8.615 -11.579 1.00 82.56 85 GLN A CA 1
ATOM 684 C C . GLN A 1 85 ? 5.681 8.246 -13.062 1.00 82.56 85 GLN A C 1
ATOM 686 O O . GLN A 1 85 ? 6.730 8.267 -13.700 1.00 82.56 85 GLN A O 1
ATOM 691 N N . TRP 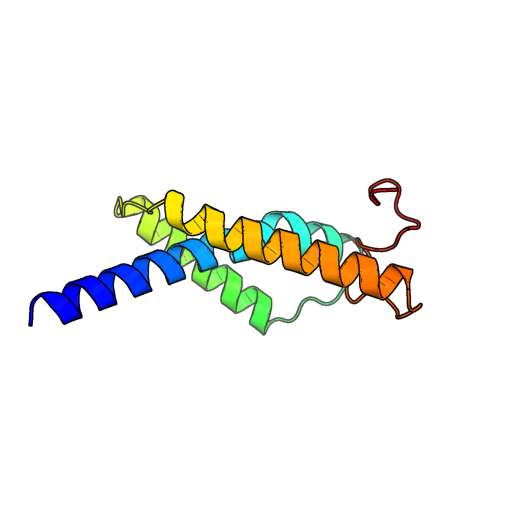A 1 86 ? 4.501 7.982 -13.620 1.00 77.75 86 TRP A N 1
ATOM 692 C CA . TRP A 1 86 ? 4.325 7.706 -15.042 1.00 77.75 86 TRP A CA 1
ATOM 693 C C . TRP A 1 86 ? 4.809 8.844 -15.935 1.00 77.75 86 TRP A C 1
ATOM 695 O O . TRP A 1 86 ? 5.566 8.600 -16.871 1.00 77.75 86 TRP A O 1
ATOM 705 N N . ILE A 1 87 ? 4.446 10.088 -15.616 1.00 84.00 87 ILE A N 1
ATOM 706 C CA . ILE A 1 87 ? 4.910 11.270 -16.355 1.00 84.00 87 ILE A CA 1
ATOM 707 C C . ILE A 1 87 ? 6.439 11.389 -16.278 1.00 84.00 87 ILE A C 1
ATOM 709 O O . ILE A 1 87 ? 7.087 11.625 -17.294 1.00 84.00 87 ILE A O 1
ATOM 713 N N . ILE A 1 88 ? 7.037 11.192 -15.098 1.00 83.88 88 ILE A N 1
ATOM 714 C CA . ILE A 1 88 ? 8.497 11.253 -14.931 1.00 83.88 88 ILE A CA 1
ATOM 715 C C . ILE A 1 88 ? 9.192 10.160 -15.751 1.00 83.88 88 ILE A C 1
ATOM 717 O O . ILE A 1 88 ? 10.152 10.469 -16.451 1.00 83.88 88 ILE A O 1
ATOM 721 N N . HIS A 1 89 ? 8.704 8.917 -15.710 1.00 77.00 89 HIS A N 1
ATOM 722 C CA . HIS A 1 89 ? 9.254 7.812 -16.504 1.00 77.00 89 HIS A CA 1
ATOM 723 C C . HIS A 1 89 ? 9.058 8.009 -18.016 1.00 77.00 89 HIS A C 1
ATOM 725 O O . HIS A 1 89 ? 9.900 7.577 -18.801 1.00 77.00 89 HIS A O 1
ATOM 731 N N . ALA A 1 90 ? 7.985 8.687 -18.439 1.00 76.00 90 ALA A N 1
ATOM 732 C CA . ALA A 1 90 ? 7.786 9.067 -19.836 1.00 76.00 90 ALA A CA 1
ATOM 733 C C . ALA A 1 90 ? 8.769 10.167 -20.283 1.00 76.00 90 ALA A C 1
ATOM 735 O O . ALA A 1 90 ? 9.232 10.155 -21.422 1.00 76.00 90 ALA A O 1
ATOM 736 N N . CYS A 1 91 ? 9.117 11.100 -19.391 1.00 81.31 91 CYS A N 1
ATOM 737 C CA . CYS A 1 91 ? 10.077 12.170 -19.673 1.00 81.31 91 CYS A CA 1
ATOM 738 C C . CYS A 1 91 ? 11.547 11.734 -19.524 1.00 81.31 91 CYS A C 1
ATOM 740 O O . CYS A 1 91 ? 12.422 12.314 -20.166 1.00 81.31 91 CYS A O 1
ATOM 742 N N . VAL A 1 92 ? 11.838 10.750 -18.667 1.00 79.88 92 VAL A N 1
ATOM 743 C CA . VAL A 1 92 ? 13.193 10.281 -18.345 1.00 79.88 92 VAL A CA 1
ATOM 74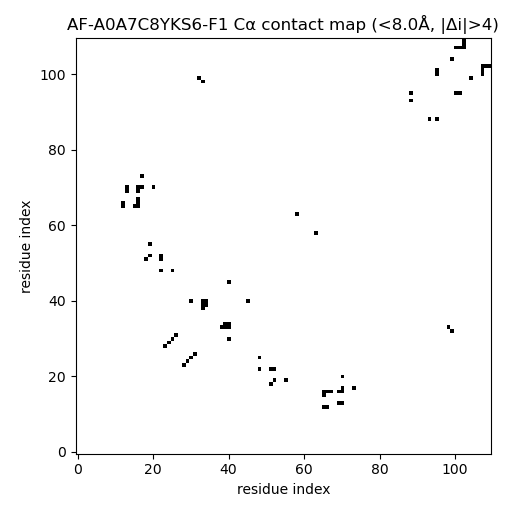4 C C . VAL A 1 92 ? 13.214 8.753 -18.331 1.00 79.88 92 VAL A C 1
ATOM 746 O O . VAL A 1 92 ? 12.560 8.120 -17.507 1.00 79.88 92 VAL A O 1
ATOM 749 N N . SER A 1 93 ? 14.019 8.150 -19.212 1.00 70.00 93 SER A N 1
ATOM 750 C CA . SER A 1 93 ? 14.131 6.692 -19.354 1.00 70.00 93 SER A CA 1
ATOM 751 C C . SER A 1 93 ? 14.909 6.054 -18.191 1.00 70.00 93 SER A C 1
ATOM 753 O O . SER A 1 93 ? 16.086 5.715 -18.322 1.00 70.00 93 SER A O 1
ATOM 755 N N . ILE A 1 94 ? 14.244 5.889 -17.047 1.00 78.69 94 ILE A N 1
ATOM 756 C CA . ILE A 1 94 ? 14.729 5.165 -15.862 1.00 78.69 94 ILE A CA 1
ATOM 757 C C . ILE A 1 94 ? 14.071 3.773 -15.844 1.00 78.69 94 ILE A C 1
ATOM 759 O O . ILE A 1 94 ? 12.877 3.680 -16.150 1.00 78.69 94 ILE A O 1
ATOM 763 N N . PRO A 1 95 ? 14.791 2.691 -15.483 1.00 71.94 95 PRO A N 1
ATOM 764 C CA . PRO A 1 95 ? 14.190 1.367 -15.321 1.00 71.94 95 PRO A CA 1
ATOM 765 C C . PRO A 1 95 ? 13.066 1.386 -14.277 1.00 71.94 95 PRO A C 1
ATOM 767 O O . PRO A 1 95 ? 13.199 1.987 -13.209 1.00 71.94 95 PRO A O 1
ATOM 770 N N . TRP A 1 96 ? 11.952 0.723 -14.589 1.00 70.12 96 TRP A N 1
ATOM 771 C CA . TRP A 1 96 ? 10.806 0.641 -13.689 1.00 70.12 96 TRP A CA 1
ATOM 772 C C . TRP A 1 96 ? 11.140 -0.194 -12.446 1.00 70.12 96 TRP A C 1
ATOM 774 O O . TRP A 1 96 ? 11.745 -1.259 -12.573 1.00 70.12 96 TRP A O 1
ATOM 784 N N . PRO A 1 97 ? 10.707 0.228 -11.245 1.00 71.31 97 PRO A N 1
ATOM 785 C CA . PRO A 1 97 ? 10.942 -0.542 -10.027 1.00 71.31 97 PRO A CA 1
ATOM 786 C C . PRO A 1 97 ? 10.189 -1.881 -10.012 1.00 71.31 97 PRO A C 1
ATOM 788 O O . PRO A 1 97 ? 10.640 -2.806 -9.340 1.00 71.31 97 PRO A O 1
ATOM 791 N N . TYR A 1 98 ? 9.091 -2.016 -10.775 1.00 70.44 98 TYR A N 1
ATOM 792 C CA . TYR A 1 98 ? 8.399 -3.295 -10.949 1.00 70.44 98 TYR A CA 1
ATOM 793 C C . TYR A 1 98 ? 8.179 -3.676 -12.424 1.00 70.44 98 TYR A C 1
ATOM 795 O O . TYR A 1 98 ? 7.719 -2.837 -13.203 1.00 70.44 98 TYR A O 1
ATOM 803 N N . PRO A 1 99 ? 8.371 -4.960 -12.801 1.00 66.50 99 PRO A N 1
ATOM 804 C CA . PRO A 1 99 ? 8.277 -5.421 -14.194 1.00 66.50 99 PRO A CA 1
ATOM 805 C C . PRO A 1 99 ? 6.866 -5.405 -14.801 1.00 66.50 99 PRO A C 1
ATOM 807 O O . PRO A 1 99 ? 6.701 -5.722 -15.973 1.00 66.50 99 PRO A O 1
ATOM 810 N N . PHE A 1 100 ? 5.815 -5.181 -14.008 1.00 68.06 100 PHE A N 1
ATOM 811 C CA . PHE A 1 100 ? 4.437 -5.086 -14.512 1.00 68.06 100 PHE A CA 1
ATOM 812 C C . PHE A 1 100 ? 4.070 -3.667 -14.972 1.00 68.06 100 PHE A C 1
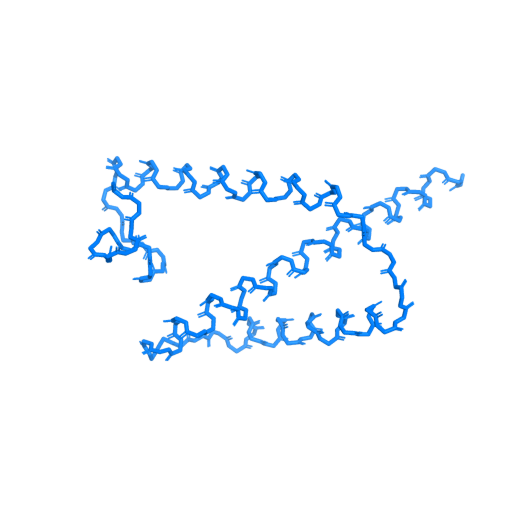ATOM 814 O O . PHE A 1 100 ? 3.015 -3.485 -15.569 1.00 68.06 100 PHE A O 1
ATOM 821 N N . MET A 1 101 ? 4.933 -2.678 -14.714 1.00 67.12 101 MET A N 1
ATOM 822 C CA . MET A 1 101 ? 4.743 -1.280 -15.123 1.00 67.12 101 MET A CA 1
ATOM 823 C C . MET A 1 101 ? 5.466 -0.934 -16.432 1.00 67.12 101 MET A C 1
ATOM 825 O O . MET A 1 101 ? 5.452 0.215 -16.858 1.00 67.12 101 MET A O 1
ATOM 829 N N . GLU A 1 102 ? 6.110 -1.910 -17.076 1.00 68.25 102 GLU A N 1
ATOM 830 C CA . GLU A 1 102 ? 6.764 -1.691 -18.364 1.00 68.25 102 GLU A CA 1
ATOM 831 C C . GLU A 1 102 ? 5.736 -1.354 -19.455 1.00 68.25 102 GLU A C 1
ATOM 833 O O . GLU A 1 102 ? 4.750 -2.070 -19.627 1.00 68.25 102 GLU A O 1
ATOM 838 N N . LEU A 1 103 ? 5.995 -0.299 -20.241 1.00 65.88 103 LEU A N 1
ATOM 839 C CA . LEU A 1 103 ? 5.114 0.137 -21.338 1.00 65.88 103 LEU A CA 1
ATOM 840 C C . LEU A 1 103 ? 5.018 -0.867 -22.502 1.00 65.88 103 LEU A C 1
ATOM 842 O O . LEU A 1 103 ? 4.150 -0.735 -23.357 1.00 65.88 103 LEU A O 1
ATOM 846 N N . SER A 1 104 ? 5.899 -1.868 -22.548 1.00 68.25 104 SER A N 1
ATOM 847 C CA . SER A 1 104 ? 5.822 -2.998 -23.484 1.00 68.25 104 SER A CA 1
ATOM 848 C C . SER A 1 104 ? 4.705 -3.990 -23.127 1.00 68.25 104 SER A C 1
ATOM 850 O O . SER A 1 104 ? 4.340 -4.833 -23.948 1.00 68.25 104 SER A O 1
ATOM 852 N N . SER A 1 105 ? 4.170 -3.916 -21.904 1.00 65.44 105 SER A N 1
ATOM 853 C CA . SER A 1 105 ? 3.065 -4.749 -21.439 1.00 65.44 105 SER A CA 1
ATOM 854 C C . SER A 1 105 ? 1.763 -4.358 -22.133 1.00 65.44 105 SER A C 1
ATOM 856 O O . SER A 1 105 ? 1.408 -3.185 -22.186 1.00 65.44 105 SER A O 1
ATOM 858 N N . SER A 1 106 ? 0.980 -5.346 -22.574 1.00 66.94 106 SER A N 1
ATOM 859 C CA . SER A 1 106 ? -0.334 -5.118 -23.198 1.00 66.94 106 SER A CA 1
ATOM 860 C C . SER A 1 106 ? -1.358 -4.431 -22.276 1.00 66.94 106 SER A C 1
ATOM 862 O O . SER A 1 106 ? -2.420 -4.035 -22.748 1.00 66.94 106 SER A O 1
ATOM 864 N N . PHE A 1 107 ? -1.069 -4.324 -20.975 1.00 63.16 107 PHE A N 1
ATOM 865 C CA . PHE A 1 107 ? -1.904 -3.651 -19.973 1.00 63.16 107 PHE A CA 1
ATOM 866 C C . PHE A 1 107 ? -1.432 -2.227 -19.646 1.00 63.16 107 PHE A C 1
ATOM 868 O O . PHE A 1 107 ? -2.008 -1.583 -18.768 1.00 63.16 107 PHE A O 1
ATOM 875 N N . ALA A 1 108 ? -0.372 -1.744 -20.299 1.00 65.19 108 ALA A N 1
ATOM 876 C CA . ALA A 1 108 ? 0.104 -0.383 -20.120 1.00 65.19 108 ALA A CA 1
ATOM 877 C C . ALA A 1 108 ? -0.943 0.609 -20.664 1.00 65.19 108 ALA A C 1
ATOM 879 O O . ALA A 1 108 ? -1.381 0.441 -21.803 1.00 65.19 108 ALA A O 1
ATOM 880 N N . PRO A 1 109 ? -1.366 1.626 -19.890 1.00 57.34 109 PRO A N 1
ATOM 881 C CA . PRO A 1 109 ? -2.178 2.715 -20.417 1.00 57.34 109 PRO A CA 1
ATOM 882 C C . PRO A 1 109 ? -1.358 3.510 -21.444 1.00 57.34 109 PRO A C 1
ATOM 884 O O . PRO A 1 109 ? -0.538 4.353 -21.081 1.00 57.34 109 PRO A O 1
ATOM 887 N N . LEU A 1 110 ? -1.568 3.190 -22.719 1.00 53.03 110 LEU A N 1
ATOM 888 C CA . LEU A 1 110 ? -1.121 3.928 -23.900 1.00 53.03 110 LEU A CA 1
ATOM 889 C C . LEU A 1 110 ? -2.345 4.491 -24.625 1.00 53.03 110 LEU A C 1
ATOM 891 O O . LEU A 1 110 ? -3.322 3.726 -24.799 1.00 53.03 110 LEU A O 1
#

pLDDT: mean 76.93, std 8.36, range [53.03, 90.81]

Mean predicted aligned error: 9.65 Å

Secondary structure (DSSP, 8-state):
-HHHHHHHHHHHHHHHHHHHHHHHHIIIIIHHHHHTTT----HHHHHHHHHHHHHHHHHHHTT----HHHHHHHHHHHHHHHHHHHHHHHHS-PPPSSTTS-TTSTTS--